Protein AF-A0A8I2BBI3-F1 (afdb_monomer)

Mean predicted aligned error: 12.15 Å

Foldseek 3Di:
DQLCLVVVLCVVVVHQLQVVCVLQVHGSVVSVCCSVVVDPDDPVCLVSVCLVSVHDSCSSRVPQPPDHDDLLRVLVVLCVVLVFDWDDDPFWIWGQDPPRKIKIATSVCSSVQSVVLLVVLVVDRDVVSSVSSVVVVNCQLCVVVVVVVPDDDDDDDDNHIDIDDPPD

Solvent-accessible surface area (backbone atoms only — not comparable to full-atom values): 9958 Å² total; per-residue (Å²): 137,43,16,60,50,52,49,49,54,35,53,76,70,73,51,53,53,48,60,55,6,55,76,70,76,40,50,39,65,58,38,48,33,26,40,67,62,75,36,82,78,59,75,88,50,44,61,56,52,17,64,73,73,74,46,52,62,47,69,56,56,71,58,76,60,97,71,70,72,50,61,54,55,49,34,51,48,51,35,55,76,50,70,54,67,68,49,74,64,98,58,36,35,36,33,71,44,88,90,74,38,35,37,38,36,53,43,88,51,43,32,60,53,47,50,57,50,48,62,75,34,68,90,48,60,74,84,56,26,40,57,50,43,52,50,51,52,51,45,64,69,45,66,57,64,73,55,68,82,74,63,96,75,82,94,71,89,83,91,63,74,45,84,47,80,77,83,130

Structure (mmCIF, N/CA/C/O backbone):
data_AF-A0A8I2BBI3-F1
#
_entry.id   AF-A0A8I2BBI3-F1
#
loop_
_atom_site.group_PDB
_atom_site.id
_atom_site.type_symbol
_atom_site.label_atom_id
_atom_site.label_alt_id
_atom_site.label_comp_id
_atom_site.label_asym_id
_atom_site.label_entity_id
_atom_site.label_seq_id
_atom_site.pdbx_PDB_ins_code
_atom_site.Cartn_x
_atom_site.Cartn_y
_atom_site.Cartn_z
_atom_site.occupancy
_atom_site.B_iso_or_equiv
_atom_site.auth_seq_id
_atom_site.auth_comp_id
_atom_site.auth_asym_id
_atom_site.auth_atom_id
_atom_site.pdbx_PDB_model_num
ATOM 1 N N . MET A 1 1 ? 9.762 13.945 -11.988 1.00 67.75 1 MET A N 1
ATOM 2 C CA . MET A 1 1 ? 10.209 12.843 -12.871 1.00 67.75 1 MET A CA 1
ATOM 3 C C . MET A 1 1 ? 10.276 11.582 -12.030 1.00 67.75 1 MET A C 1
ATOM 5 O O . MET A 1 1 ? 10.772 11.671 -10.916 1.00 67.75 1 MET A O 1
ATOM 9 N N . TYR A 1 2 ? 9.707 10.472 -12.503 1.00 83.38 2 TYR A N 1
ATOM 10 C CA . TYR A 1 2 ? 9.405 9.270 -11.700 1.00 83.38 2 TYR A CA 1
ATOM 11 C C . TYR A 1 2 ? 10.257 8.050 -12.095 1.00 83.38 2 TYR A C 1
ATOM 13 O O . TYR A 1 2 ? 10.214 7.021 -11.417 1.00 83.38 2 TYR A O 1
ATOM 21 N N . GLY A 1 3 ? 11.077 8.141 -13.151 1.00 91.75 3 GLY A N 1
ATOM 22 C CA . GLY A 1 3 ? 11.936 7.041 -13.603 1.00 91.75 3 GLY A CA 1
ATOM 23 C C . GLY A 1 3 ? 12.918 6.552 -12.530 1.00 91.75 3 GLY A C 1
ATOM 24 O O . GLY A 1 3 ? 13.110 5.343 -12.354 1.00 91.75 3 GLY A O 1
ATOM 25 N N . LYS A 1 4 ? 13.469 7.478 -11.732 1.00 91.62 4 LYS A N 1
ATOM 26 C CA . LYS A 1 4 ? 14.330 7.157 -10.579 1.00 91.62 4 LYS A CA 1
ATOM 27 C C . LYS A 1 4 ? 13.612 6.273 -9.551 1.00 91.62 4 LYS A C 1
ATOM 29 O O . LYS A 1 4 ? 14.173 5.259 -9.135 1.00 91.62 4 LYS A O 1
ATOM 34 N N . ARG A 1 5 ? 12.369 6.607 -9.199 1.00 91.69 5 ARG A N 1
ATOM 35 C CA . ARG A 1 5 ? 11.548 5.845 -8.250 1.00 91.69 5 ARG A CA 1
ATOM 36 C C . ARG A 1 5 ? 11.273 4.426 -8.746 1.00 91.69 5 ARG A C 1
ATOM 38 O O . ARG A 1 5 ? 11.460 3.462 -8.003 1.00 91.69 5 ARG A O 1
ATOM 45 N N . LEU A 1 6 ? 10.924 4.274 -10.025 1.00 93.94 6 LEU A N 1
ATOM 46 C CA . LEU A 1 6 ? 10.725 2.957 -10.646 1.00 93.94 6 LEU A CA 1
ATOM 47 C C . LEU A 1 6 ? 11.987 2.085 -10.565 1.00 93.94 6 LEU A C 1
ATOM 49 O O . LEU A 1 6 ? 11.911 0.894 -10.255 1.00 93.94 6 LEU A O 1
ATOM 53 N N . ARG A 1 7 ? 13.164 2.688 -10.768 1.00 94.75 7 ARG A N 1
ATOM 54 C CA . ARG A 1 7 ? 14.456 2.007 -10.621 1.00 94.75 7 ARG A CA 1
AT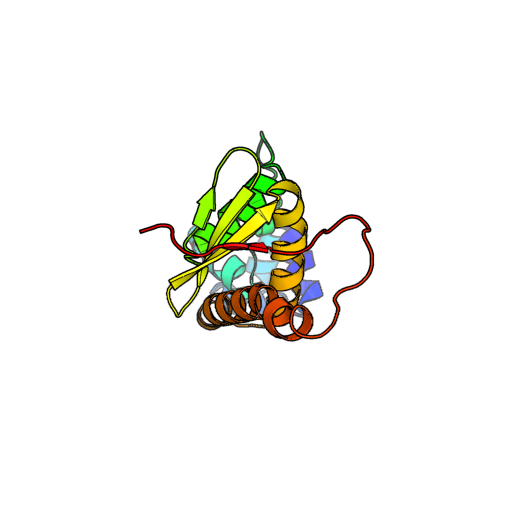OM 55 C C . ARG A 1 7 ? 14.722 1.557 -9.188 1.00 94.75 7 ARG A C 1
ATOM 57 O O . ARG A 1 7 ? 15.248 0.460 -8.989 1.00 94.75 7 ARG A O 1
ATOM 64 N N . GLU A 1 8 ? 14.405 2.388 -8.203 1.00 93.12 8 GLU A N 1
ATOM 65 C CA . GLU A 1 8 ? 14.570 2.056 -6.785 1.00 93.12 8 GLU A CA 1
ATOM 66 C C . GLU A 1 8 ? 13.665 0.893 -6.372 1.00 93.12 8 GLU A C 1
ATOM 68 O O . GLU A 1 8 ? 14.165 -0.094 -5.826 1.00 93.12 8 GLU A O 1
ATOM 73 N N . LEU A 1 9 ? 12.374 0.953 -6.715 1.00 91.62 9 LEU A N 1
ATOM 74 C CA . LEU A 1 9 ? 11.413 -0.127 -6.467 1.00 91.62 9 LEU A CA 1
ATOM 75 C C . LEU A 1 9 ? 11.869 -1.430 -7.122 1.00 91.62 9 LEU A C 1
ATOM 77 O O . LEU A 1 9 ? 11.965 -2.468 -6.465 1.00 91.62 9 LEU A O 1
ATOM 81 N N . ARG A 1 10 ? 12.276 -1.375 -8.392 1.00 95.69 10 ARG A N 1
ATOM 82 C CA . ARG A 1 10 ? 12.798 -2.550 -9.091 1.00 95.69 10 ARG A CA 1
ATOM 83 C C . ARG A 1 10 ? 14.001 -3.165 -8.367 1.00 95.69 10 ARG A C 1
ATOM 85 O O . ARG A 1 10 ? 14.058 -4.385 -8.195 1.00 95.69 10 ARG A O 1
ATOM 92 N N . LYS A 1 11 ? 14.974 -2.345 -7.954 1.00 94.00 11 LYS A N 1
ATOM 93 C CA . LYS A 1 11 ? 16.177 -2.815 -7.246 1.00 94.00 11 LYS A CA 1
ATOM 94 C C . LYS A 1 11 ? 15.841 -3.394 -5.872 1.00 94.00 11 LYS A C 1
ATOM 96 O O . LYS A 1 11 ? 16.378 -4.447 -5.533 1.00 94.00 11 LYS A O 1
ATOM 101 N N . LYS A 1 12 ? 14.928 -2.767 -5.124 1.00 91.56 12 LYS A N 1
ATOM 102 C CA . LYS A 1 12 ? 14.430 -3.270 -3.832 1.00 91.56 12 LYS A CA 1
ATOM 103 C C . LYS A 1 12 ? 13.818 -4.667 -3.975 1.00 91.56 12 LYS A C 1
ATOM 105 O O . LYS A 1 12 ? 14.093 -5.540 -3.160 1.00 91.56 12 LYS A O 1
ATOM 110 N N . HIS A 1 13 ? 13.082 -4.905 -5.060 1.00 89.50 13 HIS A N 1
ATOM 111 C CA . HIS A 1 13 ? 12.475 -6.203 -5.373 1.00 89.50 13 HIS A CA 1
ATOM 112 C C . HIS A 1 13 ? 13.417 -7.163 -6.126 1.00 89.50 13 HIS A C 1
ATOM 114 O O . HIS A 1 13 ? 12.984 -8.226 -6.566 1.00 89.50 13 HIS A O 1
ATOM 120 N N . LYS A 1 14 ? 14.706 -6.816 -6.269 1.00 94.12 14 LYS A N 1
ATOM 121 C CA . LYS A 1 14 ? 15.742 -7.624 -6.941 1.00 94.12 14 LYS A CA 1
ATOM 122 C C . LYS A 1 14 ? 15.370 -8.034 -8.372 1.00 94.12 14 LYS A C 1
ATOM 124 O O . LYS A 1 14 ? 15.676 -9.141 -8.806 1.00 94.12 14 LYS A O 1
ATOM 129 N N . LYS A 1 15 ? 14.716 -7.136 -9.110 1.00 96.44 15 LYS A N 1
ATOM 130 C CA . LYS A 1 15 ? 14.263 -7.380 -10.484 1.00 96.44 15 LYS A CA 1
ATOM 131 C C . LYS A 1 15 ? 15.189 -6.761 -11.526 1.00 96.44 15 LYS A C 1
ATOM 133 O O . LYS A 1 15 ? 15.792 -5.697 -11.339 1.00 96.44 15 LYS A O 1
ATOM 138 N N . THR A 1 16 ? 15.284 -7.416 -12.670 1.00 97.69 16 THR A N 1
ATOM 139 C CA . THR A 1 16 ? 15.955 -6.905 -13.866 1.00 97.69 16 THR A CA 1
ATOM 140 C C . THR A 1 16 ? 15.014 -6.008 -14.667 1.00 97.69 16 THR A C 1
ATOM 142 O O . THR A 1 16 ? 13.791 -6.084 -14.555 1.00 97.69 16 THR A O 1
ATOM 145 N N . GLN A 1 17 ? 15.580 -5.130 -15.496 1.00 97.88 17 GLN A N 1
ATOM 146 C CA . GLN A 1 17 ? 14.781 -4.293 -16.397 1.00 97.88 17 GLN A CA 1
ATOM 147 C C . GLN A 1 17 ? 14.002 -5.132 -17.423 1.00 97.88 17 GLN A C 1
ATOM 149 O O . GLN A 1 17 ? 12.909 -4.743 -17.811 1.00 97.88 17 GLN A O 1
ATOM 154 N N . ALA A 1 18 ? 14.529 -6.295 -17.824 1.00 97.62 18 ALA A N 1
ATOM 155 C CA . ALA A 1 18 ? 13.845 -7.222 -18.723 1.00 97.62 18 ALA A CA 1
ATOM 156 C C . ALA A 1 18 ? 12.603 -7.857 -18.077 1.00 97.62 18 ALA A C 1
ATOM 158 O O . ALA A 1 18 ? 11.571 -7.982 -18.730 1.00 97.62 18 ALA A O 1
ATOM 159 N N . GLU A 1 19 ? 12.676 -8.221 -16.792 1.00 97.44 19 GLU A N 1
ATOM 160 C CA . GLU A 1 19 ? 11.524 -8.764 -16.062 1.00 97.44 19 GLU A CA 1
ATOM 161 C C . GLU A 1 19 ? 10.389 -7.744 -15.943 1.00 97.44 19 GLU A C 1
ATOM 163 O O . GLU A 1 19 ? 9.236 -8.088 -16.199 1.00 97.44 19 GLU A O 1
ATOM 168 N N . ILE A 1 20 ? 10.704 -6.488 -15.603 1.00 97.44 20 ILE A N 1
ATOM 169 C CA . ILE A 1 20 ? 9.679 -5.437 -15.527 1.00 97.44 20 ILE A CA 1
ATOM 170 C C . ILE A 1 20 ? 9.196 -5.033 -16.922 1.00 97.44 20 ILE A C 1
ATOM 172 O O . ILE A 1 20 ? 8.005 -4.817 -17.112 1.00 97.44 20 ILE A O 1
ATOM 176 N N . GLY A 1 21 ? 10.078 -5.010 -17.925 1.00 96.69 21 GLY A N 1
ATOM 177 C CA . GLY A 1 21 ? 9.670 -4.822 -19.315 1.00 96.69 21 GLY A CA 1
ATOM 178 C C . GLY A 1 21 ? 8.616 -5.849 -19.725 1.00 96.69 21 GLY A C 1
ATOM 179 O O . GLY A 1 21 ? 7.530 -5.475 -20.162 1.00 96.69 21 GLY A O 1
ATOM 180 N N . LYS A 1 22 ? 8.872 -7.137 -19.460 1.00 96.69 22 LYS A N 1
ATOM 181 C CA . LYS A 1 22 ? 7.922 -8.222 -19.735 1.00 96.69 22 LYS A CA 1
ATOM 182 C C . LYS A 1 22 ? 6.589 -8.037 -19.005 1.00 96.69 22 LYS A C 1
ATOM 184 O O . LYS A 1 22 ? 5.549 -8.255 -19.618 1.00 96.69 22 LYS A O 1
ATOM 189 N N . LEU A 1 23 ? 6.612 -7.618 -17.735 1.00 94.94 23 LEU A N 1
ATOM 190 C CA . LEU A 1 23 ? 5.401 -7.287 -16.966 1.00 94.94 23 LEU A CA 1
ATOM 191 C C . LEU A 1 23 ? 4.569 -6.194 -17.655 1.00 94.94 23 LEU A C 1
ATOM 193 O O . LEU A 1 23 ? 3.345 -6.259 -17.661 1.00 94.94 23 LEU A O 1
ATOM 197 N N . LEU A 1 24 ? 5.238 -5.203 -18.241 1.00 95.00 24 LEU A N 1
ATOM 198 C CA . LEU A 1 24 ? 4.621 -4.049 -18.889 1.00 95.00 24 LEU A CA 1
ATOM 199 C C . LEU A 1 24 ? 4.325 -4.249 -20.383 1.00 95.00 24 LEU A C 1
ATOM 201 O O . LEU A 1 24 ? 3.850 -3.322 -21.035 1.00 95.00 24 LEU A O 1
ATOM 205 N N . GLY A 1 25 ? 4.627 -5.424 -20.943 1.00 94.81 25 GLY A N 1
ATOM 206 C CA . GLY A 1 25 ? 4.490 -5.675 -22.380 1.00 94.81 25 GLY A CA 1
ATOM 207 C C . GLY A 1 25 ? 5.483 -4.885 -23.243 1.00 94.81 25 GLY A C 1
ATOM 208 O O . GLY A 1 25 ? 5.191 -4.590 -24.399 1.00 94.81 25 GLY A O 1
ATOM 209 N N . THR A 1 26 ? 6.648 -4.529 -22.698 1.00 94.88 26 THR A N 1
ATOM 210 C CA . THR A 1 26 ? 7.739 -3.847 -23.410 1.00 94.88 26 THR A CA 1
ATOM 211 C C . THR A 1 26 ? 9.046 -4.640 -23.311 1.00 94.88 26 THR A C 1
ATOM 213 O O . THR A 1 26 ? 9.165 -5.602 -22.551 1.00 94.88 26 THR A O 1
ATOM 216 N N . ASP A 1 27 ? 10.048 -4.274 -24.100 1.00 96.81 27 ASP A N 1
ATOM 217 C CA . ASP A 1 27 ? 11.371 -4.881 -24.014 1.00 96.81 27 ASP A CA 1
ATOM 218 C C . ASP A 1 27 ? 12.226 -4.209 -22.921 1.00 96.81 27 ASP A C 1
A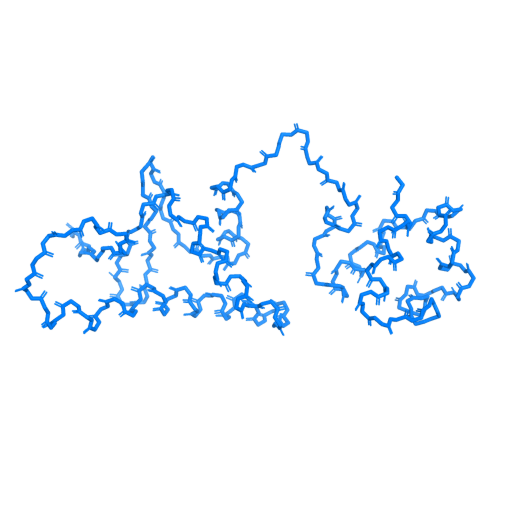TOM 220 O O . ASP A 1 27 ? 11.860 -3.200 -22.310 1.00 96.81 27 ASP A O 1
ATOM 224 N N . GLN A 1 28 ? 13.399 -4.783 -22.643 1.00 97.62 28 GLN A N 1
ATOM 225 C CA . GLN A 1 28 ? 14.317 -4.228 -21.644 1.00 97.62 28 GLN A CA 1
ATOM 226 C C . GLN A 1 28 ? 14.734 -2.787 -21.983 1.00 97.62 28 GLN A C 1
ATOM 228 O O . GLN A 1 28 ? 14.873 -1.964 -21.075 1.00 97.62 28 GLN A O 1
ATOM 233 N N . SER A 1 29 ? 14.917 -2.481 -23.272 1.00 97.62 29 SER A N 1
ATOM 234 C CA . SER A 1 29 ? 15.320 -1.153 -23.742 1.00 97.62 29 SER A CA 1
ATOM 235 C C . SER A 1 29 ? 14.212 -0.125 -23.525 1.00 97.62 29 SER A C 1
ATOM 237 O O . SER A 1 29 ? 14.465 0.946 -22.969 1.00 97.62 29 SER A O 1
ATOM 239 N N . GLY A 1 30 ? 12.973 -0.466 -23.882 1.00 96.38 30 GLY A N 1
ATOM 240 C CA . GLY A 1 30 ? 11.785 0.347 -23.655 1.00 96.38 30 GLY A CA 1
ATOM 241 C C . GLY A 1 30 ? 11.609 0.684 -22.181 1.00 96.38 30 GLY A C 1
ATOM 242 O O . GLY A 1 30 ? 11.502 1.859 -21.830 1.00 96.38 30 GLY A O 1
ATOM 243 N N . TYR A 1 31 ? 11.708 -0.312 -21.299 1.00 97.12 31 TYR A N 1
ATOM 244 C CA . TYR A 1 31 ? 11.639 -0.059 -19.860 1.00 97.12 31 TYR A CA 1
ATOM 245 C C . TYR A 1 31 ? 12.833 0.758 -19.332 1.00 97.12 31 TYR A C 1
ATOM 247 O O . TYR A 1 31 ? 12.658 1.644 -18.496 1.00 97.12 31 TYR A O 1
ATOM 255 N N . SER A 1 32 ? 14.045 0.542 -19.852 1.00 97.25 32 SER A N 1
ATOM 256 C CA . SER A 1 32 ? 15.209 1.367 -19.498 1.00 97.25 32 SER A CA 1
ATOM 257 C C . SER A 1 32 ? 14.995 2.843 -19.853 1.00 97.25 32 SER A C 1
ATOM 259 O O . SER A 1 32 ? 15.344 3.722 -19.065 1.00 97.25 32 SER A O 1
ATOM 261 N N . LYS A 1 33 ? 14.374 3.144 -21.000 1.00 97.12 33 LYS A N 1
ATOM 262 C CA . LYS A 1 33 ? 14.024 4.522 -21.381 1.00 97.12 33 LYS A CA 1
ATOM 263 C C . LYS A 1 33 ? 13.012 5.147 -20.422 1.00 97.12 33 LYS A C 1
ATOM 265 O O . LYS A 1 33 ? 13.138 6.333 -20.132 1.00 97.12 33 LYS A O 1
ATOM 270 N N . ILE A 1 34 ? 12.073 4.364 -19.889 1.00 95.31 34 ILE A N 1
ATOM 271 C CA . ILE A 1 34 ? 11.148 4.825 -18.843 1.00 95.31 34 ILE A CA 1
ATOM 272 C C . ILE A 1 34 ? 11.909 5.164 -17.553 1.00 95.31 34 ILE A C 1
ATOM 274 O O . ILE A 1 34 ? 11.744 6.250 -17.008 1.00 95.31 34 ILE A O 1
ATOM 278 N N . GLU A 1 35 ? 12.808 4.291 -17.085 1.00 95.31 35 GLU A N 1
ATOM 279 C CA . GLU A 1 35 ? 13.602 4.553 -15.868 1.00 95.31 35 GLU A CA 1
ATOM 280 C C . GLU A 1 35 ? 14.555 5.752 -15.979 1.00 95.31 35 GLU A C 1
ATOM 282 O O . GLU A 1 35 ? 15.038 6.244 -14.961 1.00 95.31 35 GLU A O 1
ATOM 287 N N . ASN A 1 36 ? 14.888 6.173 -17.198 1.00 95.50 36 ASN A N 1
ATOM 288 C CA . ASN A 1 36 ? 15.728 7.340 -17.467 1.00 95.50 36 ASN A CA 1
ATOM 289 C C . ASN A 1 36 ? 14.907 8.581 -17.855 1.00 95.50 36 ASN A C 1
ATOM 291 O O . ASN A 1 36 ? 15.486 9.550 -18.337 1.00 95.50 36 ASN A O 1
ATOM 295 N N . ASP A 1 37 ? 13.579 8.526 -17.701 1.00 92.88 37 ASP A N 1
ATOM 296 C CA . ASP A 1 37 ? 12.638 9.593 -18.055 1.00 92.88 37 ASP A CA 1
ATOM 297 C C . ASP A 1 37 ? 12.727 10.050 -19.535 1.00 92.88 37 ASP A C 1
ATOM 299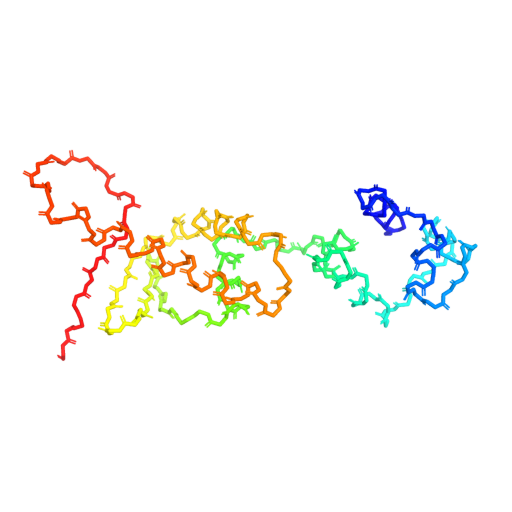 O O . ASP A 1 37 ? 12.291 11.142 -19.897 1.00 92.88 37 ASP A O 1
ATOM 303 N N . ILE A 1 38 ? 13.255 9.191 -20.419 1.00 95.69 38 ILE A N 1
ATOM 304 C CA . ILE A 1 38 ? 13.283 9.389 -21.881 1.00 95.69 38 ILE A CA 1
ATOM 305 C C . ILE A 1 38 ? 11.898 9.105 -22.474 1.00 95.69 38 ILE A C 1
ATOM 307 O O . ILE A 1 38 ? 11.469 9.741 -23.438 1.00 95.69 38 ILE A O 1
ATOM 311 N N . HIS A 1 39 ? 11.195 8.124 -21.907 1.00 93.62 39 HIS A N 1
ATOM 312 C CA . HIS A 1 39 ? 9.812 7.813 -22.243 1.00 93.62 39 HIS A CA 1
ATOM 313 C C . HIS A 1 39 ? 8.939 7.921 -21.007 1.00 93.62 39 HIS A C 1
ATOM 315 O O . HIS A 1 39 ? 9.313 7.482 -19.923 1.00 93.62 39 HIS A O 1
ATOM 321 N N . SER A 1 40 ? 7.750 8.483 -21.186 1.00 90.94 40 SER A N 1
ATOM 322 C CA . SER A 1 40 ? 6.751 8.489 -20.131 1.00 90.94 40 SER A CA 1
ATOM 323 C C . SER A 1 40 ? 6.157 7.096 -19.953 1.00 90.94 40 SER A C 1
ATOM 325 O O . SER A 1 40 ? 5.920 6.381 -20.928 1.00 90.94 40 SER A O 1
ATOM 327 N N . LEU A 1 41 ? 5.885 6.727 -18.706 1.00 90.81 41 LEU A N 1
ATOM 328 C CA . LEU A 1 41 ? 5.094 5.551 -18.382 1.00 90.81 41 LEU A CA 1
ATOM 329 C C . LEU A 1 41 ? 3.628 5.822 -18.775 1.00 90.81 41 LEU A C 1
ATOM 331 O O . LEU A 1 41 ? 3.047 6.795 -18.286 1.00 90.81 41 LEU A O 1
ATOM 335 N N . PRO A 1 42 ? 3.010 4.995 -19.637 1.00 91.50 42 PRO A N 1
ATOM 336 C CA . PRO A 1 42 ? 1.589 5.114 -19.944 1.00 91.50 42 PRO A CA 1
ATOM 337 C C . PRO A 1 42 ? 0.726 5.011 -18.682 1.00 91.50 42 PRO A C 1
ATOM 339 O O . PRO A 1 42 ? 0.928 4.115 -17.863 1.00 91.50 42 PRO A O 1
ATOM 342 N N . ILE A 1 43 ? -0.285 5.878 -18.559 1.00 91.31 43 ILE A N 1
ATOM 343 C CA . ILE A 1 43 ? -1.203 5.906 -17.402 1.00 91.31 43 ILE A CA 1
ATOM 344 C C . ILE A 1 43 ? -1.870 4.541 -17.183 1.00 91.31 43 ILE A C 1
ATOM 346 O O . ILE A 1 43 ? -2.011 4.094 -16.048 1.00 91.31 43 ILE A O 1
ATOM 350 N N . SER A 1 44 ? -2.207 3.835 -18.266 1.00 91.44 44 SER A N 1
ATOM 351 C CA . SER A 1 44 ? -2.802 2.494 -18.221 1.00 91.44 44 SER A CA 1
ATOM 352 C C . SER A 1 44 ? -1.925 1.442 -17.531 1.00 91.44 44 SER A C 1
ATOM 354 O O . SER A 1 44 ? -2.445 0.423 -17.090 1.00 91.44 44 SER A O 1
ATOM 356 N N . LEU A 1 45 ? -0.613 1.674 -17.426 1.00 93.31 45 LEU A N 1
ATOM 357 C CA . LEU A 1 45 ? 0.350 0.759 -16.805 1.00 93.31 45 LEU A CA 1
ATOM 358 C C . LEU A 1 45 ? 0.687 1.127 -15.352 1.00 93.31 45 LEU A C 1
ATOM 360 O O . LEU A 1 45 ? 1.354 0.348 -14.668 1.00 93.31 45 LEU A O 1
ATOM 364 N N . LEU A 1 46 ? 0.210 2.276 -14.853 1.00 91.56 46 LEU A N 1
ATOM 365 C CA . LEU A 1 46 ? 0.421 2.690 -13.460 1.00 91.56 46 LEU A CA 1
ATOM 366 C C . LEU A 1 46 ? -0.196 1.687 -12.485 1.00 91.56 46 LEU A C 1
ATOM 368 O O . LEU A 1 46 ? 0.481 1.241 -11.563 1.00 91.56 46 LEU A O 1
ATOM 372 N N . GLY A 1 47 ? -1.445 1.277 -12.730 1.00 90.88 47 GLY A N 1
ATOM 373 C CA . GLY A 1 47 ? -2.132 0.285 -11.899 1.00 90.88 47 GLY A CA 1
ATOM 374 C C . GLY A 1 47 ? -1.412 -1.065 -11.872 1.00 90.88 47 GLY A C 1
ATOM 375 O O . GLY A 1 47 ? -1.314 -1.693 -10.822 1.00 90.88 47 GLY A O 1
ATOM 376 N N . THR A 1 48 ? -0.831 -1.491 -12.999 1.00 93.00 48 THR A N 1
ATOM 377 C CA . THR A 1 48 ? -0.043 -2.731 -13.078 1.00 93.00 48 THR A CA 1
ATOM 378 C C . THR A 1 48 ? 1.185 -2.679 -12.170 1.00 93.00 48 THR A C 1
ATOM 380 O O . THR A 1 48 ? 1.441 -3.639 -11.446 1.00 93.00 48 THR A O 1
ATOM 383 N N . LEU A 1 49 ? 1.932 -1.571 -12.171 1.00 93.06 49 LEU A N 1
ATOM 384 C CA . LEU A 1 49 ? 3.117 -1.419 -11.317 1.00 93.06 49 LEU A CA 1
ATOM 385 C C . LEU A 1 49 ? 2.749 -1.245 -9.846 1.00 93.06 49 LEU A C 1
ATOM 387 O O . LEU A 1 49 ? 3.384 -1.868 -9.000 1.00 93.06 49 LEU A O 1
ATOM 391 N N . ALA A 1 50 ? 1.725 -0.444 -9.554 1.00 90.31 50 ALA A N 1
ATOM 392 C CA . ALA A 1 50 ? 1.201 -0.249 -8.206 1.00 90.31 50 ALA A CA 1
ATOM 393 C C . ALA A 1 50 ? 0.811 -1.596 -7.571 1.00 90.31 50 ALA A C 1
ATOM 395 O O . ALA A 1 50 ? 1.335 -1.967 -6.522 1.00 90.31 50 ALA A O 1
ATOM 396 N N . ASN A 1 51 ? 0.013 -2.399 -8.282 1.00 85.62 51 ASN A N 1
ATOM 397 C CA . ASN A 1 51 ? -0.385 -3.733 -7.833 1.00 85.62 51 ASN A CA 1
ATOM 398 C C . ASN A 1 51 ? 0.804 -4.693 -7.705 1.00 85.62 51 ASN A C 1
ATOM 400 O O . ASN A 1 51 ? 0.872 -5.456 -6.747 1.00 85.62 51 ASN A O 1
ATOM 404 N N . TYR A 1 52 ? 1.748 -4.661 -8.650 1.00 89.12 52 TYR A N 1
ATOM 405 C CA . TYR A 1 52 ? 2.929 -5.526 -8.612 1.00 89.12 52 TYR A CA 1
ATOM 406 C C . TYR A 1 52 ? 3.840 -5.234 -7.410 1.00 89.12 52 TYR A C 1
ATOM 408 O O . TYR A 1 52 ? 4.390 -6.160 -6.814 1.00 89.12 52 TYR A O 1
ATOM 416 N N . TYR A 1 53 ? 4.009 -3.959 -7.055 1.00 86.38 53 TYR A N 1
ATOM 417 C CA . TYR A 1 53 ? 4.832 -3.542 -5.918 1.00 86.38 53 TYR A CA 1
ATOM 418 C C . TYR A 1 53 ? 4.063 -3.476 -4.591 1.00 86.38 53 TYR A C 1
ATOM 420 O O . TYR A 1 53 ? 4.700 -3.320 -3.552 1.00 86.38 53 TYR A O 1
ATOM 428 N N . GLY A 1 54 ? 2.734 -3.613 -4.611 1.00 78.94 54 GLY A N 1
ATOM 429 C CA . GLY A 1 54 ? 1.888 -3.528 -3.418 1.00 78.94 54 GLY A CA 1
ATOM 430 C C . GLY A 1 54 ? 1.825 -2.123 -2.811 1.00 78.94 54 GLY A C 1
ATOM 431 O O . GLY A 1 54 ? 1.738 -2.002 -1.593 1.00 78.94 54 GLY A O 1
ATOM 432 N N . ILE A 1 55 ? 1.913 -1.081 -3.644 1.00 82.69 55 ILE A N 1
ATOM 433 C CA . ILE A 1 55 ? 1.892 0.334 -3.232 1.00 82.69 55 ILE A CA 1
ATOM 434 C C . ILE A 1 55 ? 0.809 1.107 -3.986 1.00 82.69 55 ILE A C 1
ATOM 436 O O . ILE A 1 55 ? 0.365 0.675 -5.051 1.00 82.69 55 ILE A O 1
ATOM 440 N N . SER A 1 56 ? 0.410 2.271 -3.474 1.00 85.25 56 SER A N 1
ATOM 441 C CA . SER A 1 56 ? -0.524 3.162 -4.175 1.00 85.25 56 SER A CA 1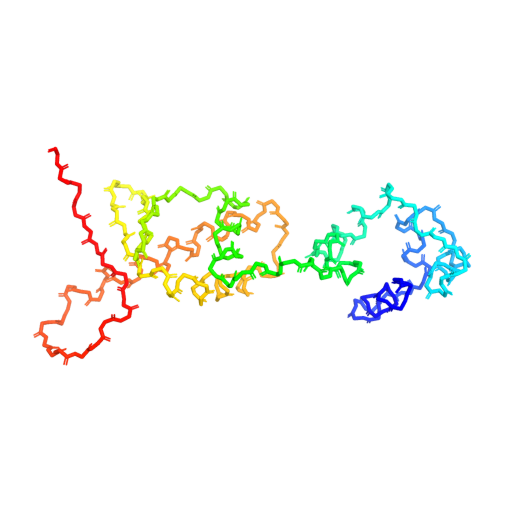
ATOM 442 C C . SER A 1 56 ? 0.124 3.847 -5.390 1.00 85.25 56 SER A C 1
ATOM 444 O O . SER A 1 56 ? 1.349 3.920 -5.520 1.00 85.25 56 SER A O 1
ATOM 446 N N . ILE A 1 57 ? -0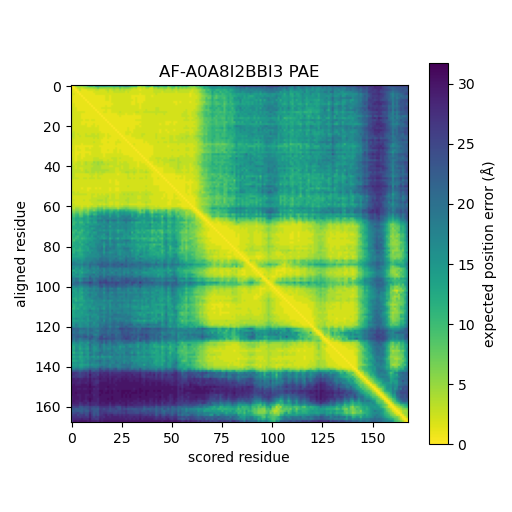.695 4.377 -6.307 1.00 89.19 57 ILE A N 1
ATOM 447 C CA . ILE A 1 57 ? -0.187 5.153 -7.453 1.00 89.19 57 ILE A CA 1
ATOM 448 C C . ILE A 1 57 ? 0.491 6.448 -6.979 1.00 89.19 57 ILE A C 1
ATOM 450 O O . ILE A 1 57 ? 1.523 6.822 -7.534 1.00 89.19 57 ILE A O 1
ATOM 454 N N . ASP A 1 58 ? -0.030 7.101 -5.939 1.00 86.75 58 ASP A N 1
ATOM 455 C CA . ASP A 1 58 ? 0.606 8.285 -5.351 1.00 86.75 58 ASP A CA 1
ATOM 456 C C . ASP A 1 58 ? 2.010 7.955 -4.808 1.00 86.75 58 ASP A C 1
ATOM 458 O O . ASP A 1 58 ? 2.975 8.661 -5.109 1.00 86.75 58 ASP A O 1
ATOM 462 N N . GLU A 1 59 ? 2.170 6.822 -4.114 1.00 84.25 59 GLU A N 1
ATOM 463 C CA . GLU A 1 59 ? 3.474 6.335 -3.630 1.00 84.25 59 GLU A CA 1
ATOM 464 C C . GLU A 1 59 ? 4.430 5.905 -4.751 1.00 84.25 59 GLU A C 1
ATOM 466 O O . GLU A 1 59 ? 5.659 6.004 -4.616 1.00 84.25 59 GLU A O 1
ATOM 471 N N . LEU A 1 60 ? 3.885 5.390 -5.854 1.00 88.69 60 LEU A N 1
ATOM 472 C CA . LEU A 1 60 ? 4.649 5.040 -7.050 1.00 88.69 60 LEU A CA 1
ATOM 473 C C . LEU A 1 60 ? 5.222 6.291 -7.725 1.00 88.69 60 LEU A C 1
ATOM 475 O O . LEU A 1 60 ? 6.325 6.239 -8.269 1.00 88.69 60 LEU A O 1
ATOM 479 N N . LEU A 1 61 ? 4.476 7.395 -7.698 1.00 88.81 61 LEU A N 1
ATOM 480 C CA . LEU A 1 61 ? 4.826 8.649 -8.361 1.00 88.81 61 LEU A CA 1
ATOM 481 C C . LEU A 1 61 ? 5.559 9.650 -7.456 1.00 88.81 61 LEU A C 1
ATOM 483 O O . LEU A 1 61 ? 5.928 10.716 -7.945 1.00 88.81 61 LEU A O 1
ATOM 487 N N . GLU A 1 62 ? 5.782 9.312 -6.179 1.00 83.44 62 GLU A N 1
ATOM 488 C CA . GLU A 1 62 ? 6.277 10.244 -5.147 1.00 83.44 62 GLU A CA 1
ATOM 489 C C . GLU A 1 62 ? 5.441 11.532 -5.100 1.00 83.44 62 GLU A C 1
ATOM 491 O O . GLU A 1 62 ? 5.953 12.641 -4.936 1.00 83.44 62 GLU A O 1
ATOM 496 N N . HIS A 1 63 ? 4.133 11.383 -5.302 1.00 81.00 63 HIS A N 1
ATOM 497 C CA . HIS A 1 63 ? 3.211 12.499 -5.291 1.00 81.00 63 HIS A CA 1
ATOM 498 C C . HIS A 1 63 ? 2.812 12.811 -3.846 1.00 81.00 63 HIS A C 1
ATOM 500 O O . HIS A 1 63 ? 2.035 12.093 -3.221 1.00 81.00 63 HIS A O 1
ATOM 506 N N . GLU A 1 64 ? 3.362 13.902 -3.318 1.00 72.44 64 GLU A N 1
ATOM 507 C CA . GLU A 1 64 ? 2.923 14.494 -2.057 1.00 72.44 64 GLU A CA 1
ATOM 508 C C . GLU A 1 64 ? 1.741 15.437 -2.348 1.00 72.44 64 GLU A C 1
ATOM 510 O O . GLU A 1 64 ? 1.898 16.402 -3.106 1.00 72.44 64 GLU A O 1
ATOM 515 N N . PRO A 1 65 ? 0.544 15.193 -1.787 1.00 71.81 65 PRO A N 1
ATOM 516 C CA . PRO A 1 65 ? -0.593 16.079 -1.996 1.00 71.81 65 PRO A CA 1
ATOM 517 C C . PRO A 1 65 ? -0.317 17.464 -1.394 1.00 71.81 65 PRO A C 1
ATOM 519 O O . PRO A 1 65 ? 0.239 17.583 -0.306 1.00 71.81 65 PRO A O 1
ATOM 522 N N . ALA A 1 66 ? -0.777 18.523 -2.070 1.00 75.31 66 ALA A N 1
ATOM 523 C CA . ALA A 1 66 ? -0.565 19.915 -1.648 1.00 75.31 66 ALA A CA 1
ATOM 524 C C . ALA A 1 66 ? -1.077 20.232 -0.228 1.00 75.31 66 ALA A C 1
ATOM 526 O O . ALA A 1 66 ? -0.614 21.179 0.402 1.00 75.31 66 ALA A O 1
ATOM 527 N N . ASN A 1 67 ? -2.030 19.440 0.267 1.00 80.94 67 ASN A N 1
ATOM 528 C CA . ASN A 1 67 ? -2.449 19.442 1.658 1.00 80.94 67 ASN A CA 1
ATOM 529 C C . ASN A 1 67 ? -2.321 18.009 2.205 1.00 80.94 67 ASN A C 1
ATOM 531 O O . ASN A 1 67 ? -3.214 17.189 1.954 1.00 80.94 67 ASN A O 1
ATOM 535 N N . PRO A 1 68 ? -1.202 17.660 2.866 1.00 78.88 68 PRO A N 1
ATOM 536 C CA . PRO A 1 68 ? -0.996 16.317 3.377 1.00 78.88 68 PRO A CA 1
ATOM 537 C C . PRO A 1 68 ? -2.014 16.013 4.469 1.00 78.88 68 PRO A C 1
ATOM 539 O O . PRO A 1 68 ? -2.168 16.764 5.430 1.00 78.88 68 PRO A O 1
ATOM 542 N N . LYS A 1 69 ? -2.693 14.874 4.321 1.00 84.62 69 LYS A N 1
ATOM 543 C CA . LYS A 1 69 ? -3.591 14.349 5.349 1.00 84.62 69 LYS A CA 1
ATOM 544 C C . LYS A 1 69 ? -2.821 14.165 6.654 1.00 84.62 69 LYS A C 1
ATOM 546 O O . LYS A 1 69 ? -1.706 13.632 6.663 1.00 84.62 69 LYS A O 1
ATOM 551 N N . THR A 1 70 ? -3.436 14.574 7.751 1.00 89.00 70 THR A N 1
ATOM 552 C CA . THR A 1 70 ? -2.973 14.268 9.103 1.00 89.00 70 THR A CA 1
ATOM 553 C C . THR A 1 70 ? -2.935 12.755 9.317 1.00 89.00 70 THR A C 1
ATOM 555 O O . THR A 1 70 ? -3.641 11.995 8.652 1.00 89.00 70 THR A O 1
ATOM 558 N N . ASP A 1 71 ? -2.147 12.291 10.286 1.00 87.19 71 ASP A N 1
ATOM 559 C CA . ASP A 1 71 ? -2.064 10.857 10.594 1.00 87.19 71 ASP A CA 1
ATOM 560 C C . ASP A 1 71 ? -3.430 10.266 10.993 1.00 87.19 71 ASP A C 1
ATOM 562 O O . ASP A 1 71 ? -3.717 9.108 10.697 1.00 87.19 71 ASP A O 1
ATOM 566 N N . LYS A 1 72 ? -4.312 11.088 11.581 1.00 89.62 72 LYS A N 1
ATOM 567 C CA . LYS A 1 72 ? -5.711 10.736 11.875 1.00 89.62 72 LYS A CA 1
ATOM 568 C C . LYS A 1 72 ? -6.516 10.481 10.606 1.00 89.62 72 LYS A C 1
ATOM 570 O O . LYS A 1 72 ? -7.189 9.461 10.504 1.00 89.62 72 LYS A O 1
ATOM 575 N N . GLU A 1 73 ? -6.437 11.388 9.638 1.00 89.94 73 GLU A N 1
ATOM 576 C CA . GLU A 1 73 ? -7.146 11.255 8.362 1.00 89.94 73 GLU A CA 1
ATOM 577 C C . GLU A 1 73 ? -6.646 10.046 7.568 1.00 89.94 73 GLU A C 1
ATOM 579 O O . GLU A 1 73 ? -7.462 9.292 7.045 1.00 89.94 73 GLU A O 1
ATOM 584 N N . LYS A 1 74 ? -5.329 9.800 7.556 1.00 89.00 74 LYS A N 1
ATOM 585 C CA . LYS A 1 74 ? -4.745 8.602 6.930 1.00 89.00 74 LYS A CA 1
ATOM 586 C C . LYS A 1 74 ? -5.273 7.316 7.564 1.00 89.00 74 LYS A C 1
ATOM 588 O O . LYS A 1 74 ? -5.680 6.403 6.855 1.00 89.00 74 LYS A O 1
ATOM 593 N N . ALA A 1 75 ? -5.312 7.257 8.894 1.00 89.69 75 ALA A N 1
ATOM 594 C CA . ALA A 1 75 ? -5.821 6.091 9.605 1.00 89.69 75 ALA A CA 1
ATOM 595 C C . ALA A 1 75 ? -7.311 5.845 9.318 1.00 89.69 75 ALA A C 1
ATOM 597 O O . ALA A 1 75 ? -7.722 4.707 9.105 1.00 89.69 75 ALA A O 1
ATOM 598 N N . ILE A 1 76 ? -8.112 6.912 9.247 1.00 90.50 76 ILE A N 1
ATOM 599 C CA . ILE A 1 76 ? -9.526 6.842 8.859 1.00 90.50 76 ILE A CA 1
ATOM 600 C C . ILE A 1 76 ? -9.691 6.331 7.422 1.00 90.50 76 ILE A C 1
ATOM 602 O O . ILE A 1 76 ? -10.584 5.526 7.160 1.00 90.50 76 ILE A O 1
ATOM 606 N N . ASP A 1 77 ? -8.851 6.773 6.489 1.00 89.69 77 ASP A N 1
ATOM 607 C CA . ASP A 1 77 ? -8.908 6.289 5.110 1.00 89.69 77 ASP A CA 1
ATOM 608 C C . ASP A 1 77 ? -8.591 4.797 5.009 1.00 89.69 77 ASP A C 1
ATOM 610 O O . ASP A 1 77 ? -9.294 4.097 4.288 1.00 89.69 77 ASP A O 1
ATOM 614 N N . ILE A 1 78 ? -7.637 4.288 5.795 1.00 88.31 78 ILE A N 1
ATOM 615 C CA . ILE A 1 78 ? -7.350 2.846 5.873 1.00 88.31 78 ILE A CA 1
ATOM 616 C C . ILE A 1 78 ? -8.571 2.072 6.390 1.00 88.31 78 ILE A C 1
ATOM 618 O O . ILE A 1 78 ? -8.941 1.038 5.832 1.00 88.31 78 ILE A O 1
ATOM 622 N N . LEU A 1 79 ? -9.252 2.578 7.428 1.00 90.38 79 LEU A N 1
ATOM 623 C CA . LEU A 1 79 ? -10.490 1.958 7.915 1.00 90.38 79 LEU A CA 1
ATOM 624 C C . LEU A 1 79 ? -11.568 1.904 6.824 1.00 90.38 79 LEU A C 1
ATOM 626 O O . LEU A 1 79 ? -12.270 0.901 6.709 1.00 90.38 79 LEU A O 1
ATOM 630 N N . ARG A 1 80 ? -11.695 2.961 6.014 1.00 88.75 80 ARG A N 1
ATOM 631 C CA . ARG A 1 80 ? -12.641 3.011 4.887 1.00 88.75 80 ARG A CA 1
ATOM 632 C C . ARG A 1 80 ? -12.248 2.049 3.772 1.00 88.75 80 ARG A C 1
ATOM 634 O O . ARG A 1 80 ? -13.107 1.314 3.296 1.00 88.75 80 ARG A O 1
ATOM 641 N N . GLU A 1 81 ? -10.975 2.034 3.384 1.00 85.94 81 GLU A N 1
ATOM 642 C CA . GLU A 1 81 ? -10.421 1.139 2.361 1.00 85.94 81 GLU A CA 1
ATOM 643 C C . GLU A 1 81 ? -10.661 -0.331 2.718 1.00 85.94 81 GLU A C 1
ATOM 645 O O . GLU A 1 81 ? -11.044 -1.138 1.869 1.00 85.94 81 GLU A O 1
ATOM 650 N N . TYR A 1 82 ? -10.505 -0.675 3.996 1.00 86.88 82 TYR A N 1
ATOM 651 C CA . TYR A 1 82 ? -10.754 -2.022 4.494 1.00 86.88 82 TYR A CA 1
ATOM 652 C C . TYR A 1 82 ? -12.198 -2.267 4.936 1.00 86.88 82 TYR A C 1
ATOM 654 O O . TYR A 1 82 ? -12.475 -3.323 5.506 1.00 86.88 82 TYR A O 1
ATOM 662 N N . GLU A 1 83 ? -13.131 -1.360 4.634 1.00 86.44 83 GLU A N 1
ATOM 663 C CA . GLU A 1 83 ? -14.562 -1.492 4.938 1.00 86.44 83 GLU A CA 1
ATOM 664 C C . GLU A 1 83 ? -14.821 -1.840 6.416 1.00 86.44 83 GLU A C 1
ATOM 666 O O . GLU A 1 83 ? -15.576 -2.766 6.744 1.00 86.44 83 GLU A O 1
ATOM 671 N N . ILE A 1 84 ? -14.129 -1.149 7.321 1.00 86.88 84 ILE A N 1
ATOM 672 C CA . ILE A 1 84 ? -14.341 -1.241 8.763 1.00 86.88 84 ILE A CA 1
ATOM 673 C C . ILE A 1 84 ? -15.503 -0.323 9.135 1.00 86.88 84 ILE A C 1
ATOM 675 O O . ILE A 1 84 ? -15.486 0.870 8.834 1.00 86.88 84 ILE A O 1
ATOM 679 N N . ALA A 1 85 ? -16.512 -0.868 9.812 1.00 87.62 85 ALA A N 1
ATOM 680 C CA . ALA A 1 85 ? -17.601 -0.069 10.355 1.00 87.62 85 ALA A CA 1
ATOM 681 C C . ALA A 1 85 ? -17.137 0.652 11.627 1.00 87.62 85 ALA A C 1
ATOM 683 O O . ALA A 1 85 ? -16.680 0.014 12.578 1.00 87.62 85 ALA A O 1
ATOM 684 N N . TYR A 1 86 ? -17.280 1.976 11.650 1.00 90.69 86 TYR A N 1
ATOM 685 C CA . TYR A 1 86 ? -16.961 2.795 12.811 1.00 90.69 86 TYR A CA 1
ATOM 686 C C . TYR A 1 86 ? -17.909 3.994 12.933 1.00 90.69 86 TYR A C 1
ATOM 688 O O . TYR A 1 86 ? -18.449 4.485 11.939 1.00 90.69 86 TYR A O 1
ATOM 696 N N . LYS A 1 87 ? -18.084 4.492 14.157 1.00 90.12 87 LYS A N 1
ATOM 697 C CA . LYS A 1 87 ? -18.628 5.826 14.443 1.00 90.12 87 LYS A CA 1
ATOM 698 C C . LYS A 1 87 ? -17.483 6.694 14.941 1.00 90.12 87 LYS A C 1
ATOM 700 O O . LYS A 1 87 ? -16.643 6.215 15.687 1.00 90.12 87 LYS A O 1
ATOM 705 N N . ASN A 1 88 ? -17.422 7.942 14.500 1.00 88.31 88 ASN A N 1
ATOM 706 C CA . ASN A 1 88 ? -16.380 8.873 14.915 1.00 88.31 88 ASN A CA 1
ATOM 707 C C . ASN A 1 88 ? -17.030 10.133 15.477 1.00 88.31 88 ASN A C 1
ATOM 709 O O . ASN A 1 88 ? -17.903 10.708 14.822 1.00 88.31 88 ASN A O 1
ATOM 713 N N . ASP A 1 89 ? -16.582 10.556 16.650 1.00 85.56 89 ASP A N 1
ATOM 714 C CA . ASP A 1 89 ? -16.877 11.866 17.220 1.00 85.56 89 ASP A CA 1
ATOM 715 C C . ASP A 1 89 ? -15.578 12.692 17.337 1.00 85.56 89 ASP A C 1
ATOM 717 O O . ASP A 1 89 ? -14.553 12.368 16.741 1.00 85.56 89 ASP A O 1
ATOM 721 N N . ASN A 1 90 ? -15.598 13.819 18.048 1.00 78.31 90 ASN A N 1
ATOM 722 C CA . ASN A 1 90 ? -14.416 14.683 18.132 1.00 78.31 90 ASN A CA 1
ATOM 723 C C . ASN A 1 90 ? -13.268 14.098 18.981 1.00 78.31 90 ASN A C 1
ATOM 725 O O . ASN A 1 90 ? -12.158 14.635 18.937 1.00 78.31 90 ASN A O 1
ATOM 729 N N . GLN A 1 91 ? -13.511 13.056 19.776 1.00 83.75 91 GLN A N 1
ATOM 730 C CA . GLN A 1 91 ? -12.563 12.534 20.765 1.00 83.75 91 GLN A CA 1
ATOM 731 C C . GLN A 1 91 ? -12.302 11.035 20.629 1.00 83.75 91 GLN A C 1
ATOM 733 O O . GLN A 1 91 ? -11.201 10.596 20.957 1.00 83.75 91 GLN A O 1
ATOM 738 N N . THR A 1 92 ? -13.265 10.257 20.145 1.00 87.31 92 THR A N 1
ATOM 739 C CA . THR A 1 92 ? -13.225 8.797 20.117 1.00 87.31 92 THR A CA 1
ATOM 740 C C . THR A 1 92 ? -13.723 8.228 18.793 1.00 87.31 92 THR A C 1
ATOM 742 O O . THR A 1 92 ? -14.473 8.859 18.045 1.00 87.31 92 THR A O 1
ATOM 745 N N . ILE A 1 93 ? -13.290 7.002 18.512 1.00 89.81 93 ILE A N 1
ATOM 746 C CA . ILE A 1 93 ? -13.806 6.177 17.426 1.00 89.81 93 ILE A CA 1
ATOM 747 C C . ILE A 1 93 ? -14.347 4.870 18.008 1.00 89.81 93 ILE A C 1
ATOM 749 O O . ILE A 1 93 ? -13.656 4.177 18.758 1.00 89.81 93 ILE A O 1
ATOM 753 N N . SER A 1 94 ? -15.602 4.568 17.683 1.00 88.38 94 SER A N 1
ATOM 754 C CA . SER A 1 94 ? -16.343 3.404 18.163 1.00 88.38 94 SER A CA 1
ATOM 755 C C . SER A 1 94 ? -16.436 2.344 17.066 1.00 88.38 94 SER A C 1
ATOM 757 O O . SER A 1 94 ? -16.962 2.622 15.988 1.00 88.38 94 SER A O 1
ATOM 759 N N . PHE A 1 95 ? -15.984 1.124 17.337 1.00 88.62 95 PHE A N 1
ATOM 760 C CA . PHE A 1 95 ? -16.077 -0.032 16.444 1.00 88.62 95 PHE A CA 1
ATOM 761 C C . PHE A 1 95 ? -17.172 -0.985 16.912 1.00 88.62 95 PHE A C 1
ATOM 763 O O . PHE A 1 95 ? -17.233 -1.313 18.096 1.00 88.62 95 PHE A O 1
ATOM 770 N N . LEU A 1 96 ? -17.999 -1.464 15.982 1.00 83.81 96 LEU A N 1
ATOM 771 C CA . LEU A 1 96 ? -18.979 -2.515 16.256 1.00 83.81 96 LEU A CA 1
ATOM 772 C C . LEU A 1 96 ? -18.365 -3.877 15.918 1.00 83.81 96 LEU A C 1
ATOM 774 O O . LEU A 1 96 ? -18.129 -4.187 14.748 1.00 83.81 96 LEU A O 1
ATOM 778 N N . LEU A 1 97 ? -18.092 -4.676 16.945 1.00 75.94 97 LEU A N 1
ATOM 779 C CA . LEU A 1 97 ? -17.557 -6.027 16.812 1.00 75.94 97 LEU A CA 1
ATOM 780 C C . LEU A 1 97 ? -18.676 -7.078 16.706 1.00 75.94 97 LEU A C 1
ATOM 782 O O . LEU A 1 97 ? -19.835 -6.799 17.037 1.00 75.94 97 LEU A O 1
ATOM 786 N N . PRO A 1 98 ? -18.347 -8.314 16.275 1.00 71.50 98 PRO A N 1
ATOM 787 C CA . PRO A 1 98 ? -19.257 -9.448 16.405 1.00 71.50 98 PRO A CA 1
ATOM 788 C C . PRO A 1 98 ? -19.804 -9.566 17.838 1.00 71.50 98 PRO A C 1
ATOM 790 O O . PRO A 1 98 ? -19.101 -9.258 18.795 1.00 71.50 98 PRO A O 1
ATOM 793 N N . GLN A 1 99 ? -21.040 -10.058 17.980 1.00 71.31 99 GLN A N 1
ATOM 794 C CA . GLN A 1 99 ? -21.776 -10.150 19.257 1.00 71.31 99 GLN A CA 1
ATOM 795 C C . GLN A 1 99 ? 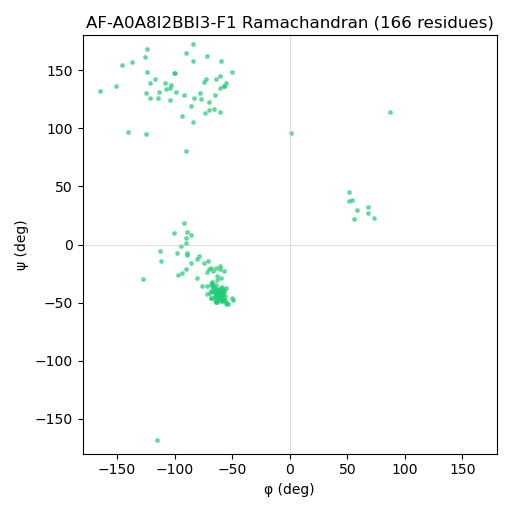-22.302 -8.809 19.818 1.00 71.31 99 GLN A C 1
ATOM 797 O O . GLN A 1 99 ? -22.564 -8.718 21.014 1.00 71.31 99 GLN A O 1
ATOM 802 N N . ASN A 1 100 ? -22.493 -7.785 18.972 1.00 73.06 100 ASN A N 1
ATOM 803 C CA . ASN A 1 100 ? -23.045 -6.473 19.359 1.00 73.06 100 ASN A CA 1
ATOM 804 C C . ASN A 1 100 ? -22.236 -5.740 20.445 1.00 73.06 100 ASN A C 1
ATOM 806 O O . ASN A 1 100 ? -22.765 -4.954 21.229 1.00 73.06 100 ASN A O 1
ATOM 810 N N . VAL A 1 101 ? -20.925 -5.976 20.497 1.00 76.12 101 VAL A N 1
ATOM 811 C CA . VAL A 1 101 ? -20.048 -5.265 21.428 1.00 76.12 101 VAL A CA 1
ATOM 812 C C . VAL A 1 101 ? -19.479 -4.029 20.743 1.00 76.12 101 VAL A C 1
ATOM 814 O O . VAL A 1 101 ? -18.907 -4.129 19.656 1.00 76.12 101 VAL A O 1
ATOM 817 N N . THR A 1 102 ? -19.603 -2.870 21.393 1.00 81.62 102 THR A N 1
ATOM 818 C CA . THR A 1 102 ? -18.980 -1.629 20.922 1.00 81.62 102 THR A CA 1
ATOM 819 C C . THR A 1 102 ? -17.679 -1.363 21.673 1.00 81.62 102 THR A C 1
ATOM 821 O O . THR A 1 102 ? -17.641 -1.410 22.906 1.00 81.62 102 THR A O 1
ATOM 824 N N . TYR A 1 103 ? -16.625 -1.057 20.916 1.00 84.31 103 TYR A N 1
ATOM 825 C CA . TYR A 1 103 ? -15.311 -0.678 21.431 1.00 84.31 103 TYR A CA 1
ATOM 826 C C . TYR A 1 103 ? -14.975 0.751 21.087 1.00 84.31 103 TYR A C 1
ATOM 828 O O . TYR A 1 103 ? -14.958 1.102 19.913 1.00 84.31 103 TYR A O 1
ATOM 836 N N . GLU A 1 104 ? -14.636 1.543 22.094 1.00 87.62 104 GLU A N 1
ATOM 837 C CA . GLU A 1 104 ? -14.195 2.917 21.902 1.00 87.62 104 GLU A CA 1
ATOM 838 C C . GLU A 1 104 ? -12.697 3.042 22.147 1.00 87.62 104 GLU A C 1
ATOM 840 O O . GLU A 1 104 ? -12.175 2.557 23.155 1.00 87.62 104 GLU A O 1
ATOM 845 N N . ILE A 1 105 ? -12.012 3.732 21.237 1.00 87.44 105 ILE A N 1
ATOM 846 C CA . ILE A 1 105 ? -10.627 4.163 21.431 1.00 87.44 105 ILE A CA 1
ATOM 847 C C . ILE A 1 105 ? -10.524 5.682 21.247 1.00 87.44 105 ILE A C 1
ATOM 849 O O . ILE A 1 105 ? -11.248 6.249 20.421 1.00 87.44 105 ILE A O 1
ATOM 853 N N . PRO A 1 106 ? -9.607 6.361 21.956 1.00 88.31 106 PRO A N 1
ATOM 854 C CA . PRO A 1 106 ? -9.318 7.765 21.697 1.00 88.31 106 PRO A CA 1
ATOM 855 C C . PRO A 1 106 ? -8.810 7.986 20.263 1.00 88.31 106 PRO A C 1
ATOM 857 O O . PRO A 1 106 ? -7.938 7.265 19.768 1.00 88.31 106 PRO A O 1
ATOM 860 N N . LEU A 1 107 ? -9.334 9.007 19.586 1.00 86.56 107 LEU A N 1
ATOM 861 C CA . LEU A 1 107 ? -9.051 9.295 18.176 1.00 86.56 107 LEU A CA 1
ATOM 862 C C . LEU A 1 107 ? -7.572 9.643 17.923 1.00 86.56 107 LEU A C 1
ATOM 864 O O . LEU A 1 107 ? -7.056 9.429 16.829 1.00 86.56 107 LEU A O 1
ATOM 868 N N . ASP A 1 108 ? -6.860 10.175 18.918 1.00 87.19 108 ASP A N 1
ATOM 869 C CA . ASP A 1 108 ? -5.414 10.425 18.851 1.00 87.19 108 ASP A CA 1
ATOM 870 C C . ASP A 1 108 ? -4.571 9.142 18.851 1.00 87.19 108 ASP A C 1
ATOM 872 O O . ASP A 1 108 ? -3.431 9.175 18.389 1.00 87.19 108 ASP A O 1
ATOM 876 N N . LYS A 1 109 ? -5.120 8.016 19.320 1.00 88.19 109 LYS A N 1
ATOM 877 C CA . LYS A 1 109 ? -4.442 6.710 19.335 1.00 88.19 109 LYS A CA 1
ATOM 878 C C . LYS A 1 109 ? -4.674 5.896 18.069 1.00 88.19 109 LYS A C 1
ATOM 880 O O . LYS A 1 109 ? -3.860 5.026 17.758 1.00 88.19 109 LYS A O 1
ATOM 885 N N . LEU A 1 110 ? -5.734 6.206 17.320 1.00 90.88 110 LEU A N 1
ATOM 886 C CA . LEU A 1 110 ? -6.098 5.500 16.093 1.00 90.88 110 LEU A CA 1
ATOM 887 C C . LEU A 1 110 ? -4.924 5.348 15.100 1.00 90.88 110 LEU A C 1
ATOM 889 O O . LEU A 1 110 ? -4.724 4.231 14.620 1.00 90.88 110 LEU A O 1
ATOM 893 N N . PRO A 1 111 ? -4.109 6.386 14.810 1.00 91.44 111 PRO A N 1
ATOM 894 C CA . PRO A 1 111 ? -3.020 6.247 13.843 1.00 91.44 111 PRO A CA 1
ATOM 895 C C . PRO A 1 111 ? -1.964 5.223 14.246 1.00 91.44 111 PRO A C 1
ATOM 897 O O . PRO A 1 111 ? -1.486 4.470 13.400 1.00 91.44 111 PRO A O 1
ATOM 900 N N . THR A 1 112 ? -1.621 5.167 15.533 1.00 88.69 112 THR A N 1
ATOM 901 C CA . THR A 1 112 ? -0.644 4.208 16.057 1.00 88.69 112 THR A CA 1
ATOM 902 C C . THR A 1 112 ? -1.146 2.779 15.876 1.00 88.69 112 THR A C 1
ATOM 904 O O . THR A 1 112 ? -0.434 1.947 15.319 1.00 88.69 112 THR A O 1
ATOM 907 N N . ILE A 1 113 ? -2.399 2.522 16.259 1.00 88.69 113 ILE A N 1
ATOM 908 C CA . ILE A 1 113 ? -3.021 1.193 16.190 1.00 88.69 113 ILE A CA 1
ATOM 909 C C . ILE A 1 113 ? -3.124 0.715 14.741 1.00 88.69 113 ILE A C 1
ATOM 911 O O . ILE A 1 113 ? -2.691 -0.390 14.411 1.00 88.69 113 ILE A O 1
ATOM 915 N N . VAL A 1 114 ? -3.653 1.562 13.855 1.00 89.75 114 VAL A N 1
ATOM 916 C CA . VAL A 1 114 ? -3.804 1.224 12.434 1.00 89.75 114 VAL A CA 1
ATOM 917 C C . VAL A 1 114 ? -2.447 0.915 11.807 1.00 89.75 114 VAL A C 1
ATOM 919 O O . VAL A 1 114 ? -2.322 -0.086 11.104 1.00 89.75 114 VAL A O 1
ATOM 922 N N . LYS A 1 115 ? -1.417 1.712 12.110 1.00 86.44 115 LYS A N 1
ATOM 923 C CA . LYS A 1 115 ? -0.062 1.498 11.594 1.00 86.44 115 LYS A CA 1
ATOM 924 C C . LYS A 1 115 ? 0.550 0.184 12.081 1.00 86.44 115 LYS A C 1
ATOM 926 O O . LYS A 1 115 ? 1.173 -0.525 11.294 1.00 86.44 115 LYS A O 1
ATOM 931 N N . GLU A 1 116 ? 0.382 -0.161 13.355 1.00 86.81 116 GLU A N 1
ATOM 932 C CA . GLU A 1 116 ? 0.865 -1.437 13.900 1.00 86.81 116 GLU A CA 1
ATOM 933 C C . GLU A 1 116 ? 0.211 -2.639 13.212 1.00 86.81 116 GLU A C 1
ATOM 935 O O . GLU A 1 116 ? 0.894 -3.606 12.863 1.00 86.81 116 GLU A O 1
ATOM 940 N N . ILE A 1 117 ? -1.101 -2.574 12.979 1.00 86.75 117 ILE A N 1
ATOM 941 C CA . ILE A 1 117 ? -1.840 -3.636 12.289 1.00 86.75 117 ILE A CA 1
ATOM 942 C C . ILE A 1 117 ? -1.439 -3.699 10.812 1.00 86.75 117 ILE A C 1
ATOM 944 O O . ILE A 1 117 ? -1.219 -4.786 10.278 1.00 86.75 117 ILE A O 1
ATOM 948 N N . GLU A 1 118 ? -1.288 -2.554 10.150 1.00 83.38 118 GLU A N 1
ATOM 949 C CA . GLU A 1 118 ? -0.890 -2.481 8.745 1.00 83.38 118 GLU A CA 1
ATOM 950 C C . GLU A 1 118 ? 0.499 -3.090 8.506 1.00 83.38 118 GLU A C 1
ATOM 952 O O . GLU A 1 118 ? 0.671 -3.868 7.566 1.00 83.38 118 GLU A O 1
ATOM 957 N N . ILE A 1 119 ? 1.464 -2.828 9.398 1.00 80.62 119 ILE A N 1
ATOM 958 C CA . ILE A 1 119 ? 2.796 -3.454 9.357 1.00 80.62 119 ILE A CA 1
ATOM 959 C C . ILE A 1 119 ? 2.679 -4.980 9.426 1.00 80.62 119 ILE A C 1
ATOM 961 O O . ILE A 1 119 ? 3.332 -5.679 8.651 1.00 80.62 119 ILE A O 1
ATOM 965 N N . LYS A 1 120 ? 1.813 -5.506 10.301 1.00 80.12 120 LYS A N 1
ATOM 966 C CA . LYS A 1 120 ? 1.561 -6.954 10.413 1.00 80.12 120 LYS A CA 1
ATOM 967 C C . LYS A 1 120 ? 0.888 -7.538 9.161 1.00 80.12 1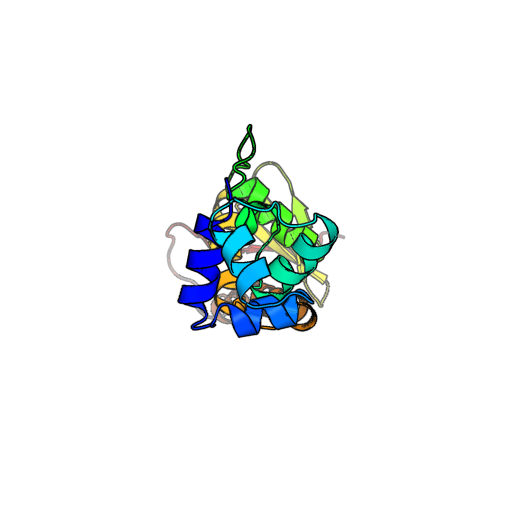20 LYS A C 1
ATOM 969 O O . LYS A 1 120 ? 1.022 -8.730 8.904 1.00 80.12 120 LYS A O 1
ATOM 974 N N . CYS A 1 121 ? 0.201 -6.719 8.365 1.00 75.62 121 CYS A N 1
ATOM 975 C CA . CYS A 1 121 ? -0.469 -7.136 7.131 1.00 75.62 121 CYS A CA 1
ATOM 976 C C . CYS A 1 121 ? 0.424 -7.066 5.879 1.00 75.62 121 CYS A C 1
ATOM 978 O O . CYS A 1 121 ? -0.011 -7.487 4.806 1.00 75.62 121 CYS A O 1
ATOM 980 N N . ASN A 1 122 ? 1.636 -6.507 5.969 1.00 65.38 122 ASN A N 1
ATOM 981 C CA . ASN A 1 122 ? 2.380 -6.053 4.789 1.00 65.38 122 ASN A CA 1
ATOM 982 C C . ASN A 1 122 ? 2.875 -7.184 3.861 1.00 65.38 122 ASN A C 1
ATOM 984 O O . ASN A 1 122 ? 3.102 -6.943 2.680 1.00 65.38 122 ASN A O 1
ATOM 988 N N . ASP A 1 123 ? 2.965 -8.420 4.360 1.00 63.06 123 ASP A N 1
ATOM 989 C CA . ASP A 1 123 ? 3.361 -9.600 3.571 1.00 63.06 123 ASP A CA 1
ATOM 990 C C . ASP A 1 123 ? 2.169 -10.333 2.910 1.00 63.06 123 ASP A C 1
ATOM 992 O O . ASP A 1 123 ? 2.332 -11.397 2.310 1.00 63.06 123 ASP A O 1
ATOM 996 N N . THR A 1 124 ? 0.949 -9.792 3.016 1.00 65.12 124 THR A N 1
ATOM 997 C CA . THR A 1 124 ? -0.292 -10.455 2.574 1.00 65.12 124 THR A CA 1
ATOM 998 C C . THR A 1 124 ? -0.819 -9.891 1.243 1.00 65.12 124 THR A C 1
ATOM 1000 O O . THR A 1 124 ? -0.871 -8.679 1.052 1.00 65.12 124 THR A O 1
ATOM 1003 N N . LEU A 1 125 ? -1.274 -10.765 0.330 1.00 58.19 125 LEU A N 1
ATOM 1004 C CA . LEU A 1 125 ? -1.926 -10.395 -0.944 1.00 58.19 125 LEU A CA 1
ATOM 1005 C C . LEU A 1 125 ? -3.223 -9.581 -0.728 1.00 58.19 125 LEU A C 1
ATOM 1007 O O . LEU A 1 125 ? -3.977 -9.865 0.199 1.00 58.19 125 LEU A O 1
ATOM 1011 N N . ASN A 1 126 ? -3.522 -8.628 -1.622 1.00 59.88 126 ASN A N 1
ATOM 1012 C CA . ASN A 1 126 ? -4.561 -7.590 -1.455 1.00 59.88 126 ASN A CA 1
ATOM 1013 C C . ASN A 1 126 ? -5.957 -8.084 -1.009 1.00 59.88 126 ASN A C 1
ATOM 1015 O O . ASN A 1 126 ? -6.523 -7.521 -0.074 1.00 59.88 126 ASN A O 1
ATOM 1019 N N . GLU A 1 127 ? -6.525 -9.133 -1.620 1.00 55.69 127 GLU A N 1
ATOM 1020 C CA . GLU A 1 127 ? -7.861 -9.637 -1.231 1.00 55.69 127 GLU A CA 1
ATOM 1021 C C . GLU A 1 127 ? -7.879 -10.261 0.173 1.00 55.69 127 GLU A C 1
ATOM 1023 O O . GLU A 1 127 ? -8.860 -10.123 0.910 1.00 55.69 127 GLU A O 1
ATOM 1028 N N . THR A 1 128 ? -6.773 -10.888 0.575 1.00 73.69 128 THR A N 1
ATOM 1029 C CA . THR A 1 128 ? -6.590 -11.465 1.911 1.00 73.69 128 THR A CA 1
ATOM 1030 C C . THR A 1 128 ? -6.202 -10.387 2.928 1.00 73.69 128 THR A C 1
ATOM 1032 O O . THR A 1 128 ? -6.572 -10.492 4.096 1.00 73.69 128 THR A O 1
ATOM 1035 N N . LYS A 1 129 ? -5.529 -9.311 2.495 1.00 75.44 129 LYS A N 1
ATOM 1036 C CA . LYS A 1 129 ? -5.032 -8.222 3.352 1.00 75.44 129 LYS A CA 1
ATOM 1037 C C . LYS A 1 129 ? -6.158 -7.549 4.132 1.00 75.44 129 LYS A C 1
ATOM 1039 O O . LYS A 1 129 ? -6.036 -7.387 5.340 1.00 75.44 129 LYS A O 1
ATOM 1044 N N . ARG A 1 130 ? -7.296 -7.267 3.484 1.00 81.00 130 ARG A N 1
ATOM 1045 C CA . ARG A 1 130 ? -8.499 -6.731 4.151 1.00 81.00 130 ARG A CA 1
ATOM 1046 C C . ARG A 1 130 ? -9.019 -7.667 5.245 1.00 81.00 130 ARG A C 1
ATOM 1048 O O . ARG A 1 130 ? -9.359 -7.209 6.331 1.00 81.00 130 ARG A O 1
ATOM 1055 N N . GLN A 1 131 ? -9.106 -8.968 4.963 1.00 80.25 131 GLN A N 1
ATOM 1056 C CA . GLN A 1 131 ? -9.620 -9.947 5.929 1.00 80.25 131 GLN A CA 1
ATOM 1057 C C . GLN A 1 131 ? -8.666 -10.128 7.112 1.00 80.25 131 GLN A C 1
ATOM 1059 O O . GLN A 1 131 ? -9.107 -10.176 8.258 1.00 80.25 131 GLN A O 1
ATOM 1064 N N . VAL A 1 132 ? -7.358 -10.156 6.846 1.00 84.75 132 VAL A N 1
ATOM 1065 C CA . VAL A 1 132 ? -6.323 -10.211 7.885 1.00 84.75 132 VAL A CA 1
ATOM 1066 C C . VAL A 1 132 ? -6.345 -8.943 8.729 1.00 84.75 132 VAL A C 1
ATOM 1068 O O . VAL A 1 132 ? -6.347 -9.045 9.951 1.00 84.75 132 VAL A O 1
ATOM 1071 N N . PHE A 1 133 ? -6.453 -7.764 8.111 1.00 88.62 133 PHE A N 1
ATOM 1072 C CA . PHE A 1 133 ? -6.563 -6.501 8.836 1.00 88.62 133 PHE A CA 1
ATOM 1073 C C . PHE A 1 133 ? -7.797 -6.486 9.743 1.00 88.62 133 PHE A C 1
ATOM 1075 O O . PHE A 1 133 ? -7.670 -6.189 10.928 1.00 88.62 133 PHE A O 1
ATOM 1082 N N . LYS A 1 134 ? -8.974 -6.869 9.219 1.00 86.69 134 LYS A N 1
ATOM 1083 C CA . LYS A 1 134 ? -10.207 -7.020 10.013 1.00 86.69 134 LYS A CA 1
ATOM 1084 C C . LYS A 1 134 ? -9.977 -7.943 11.202 1.00 86.69 134 LYS A C 1
ATOM 1086 O O . LYS A 1 134 ? -10.260 -7.554 12.328 1.00 86.69 134 LYS A O 1
ATOM 1091 N N . SER A 1 135 ? -9.429 -9.134 10.965 1.00 85.94 135 SER A N 1
ATOM 1092 C CA . SER A 1 135 ? -9.164 -10.105 12.027 1.00 85.94 135 SER A CA 1
ATOM 1093 C C . SER A 1 135 ? -8.213 -9.552 13.085 1.00 85.94 135 SER A C 1
ATOM 1095 O O . SER A 1 135 ? -8.510 -9.661 14.265 1.00 85.94 135 SER A O 1
ATOM 1097 N N . LEU A 1 136 ? -7.098 -8.939 12.684 1.00 88.06 136 LEU A N 1
ATOM 1098 C CA . LEU A 1 136 ? -6.106 -8.390 13.609 1.00 88.06 136 LEU A CA 1
ATOM 1099 C C . LEU A 1 136 ? -6.640 -7.196 14.396 1.00 88.06 136 LEU A C 1
ATOM 1101 O O . LEU A 1 136 ? -6.310 -7.062 15.569 1.00 88.06 136 LEU A O 1
ATOM 1105 N N . LEU A 1 137 ? -7.473 -6.352 13.782 1.00 88.50 137 LEU A N 1
ATOM 1106 C CA . LEU A 1 137 ? -8.146 -5.263 14.484 1.00 88.50 137 LEU A CA 1
ATOM 1107 C C . LEU A 1 137 ? -9.127 -5.811 15.522 1.00 88.50 137 LEU A C 1
ATOM 1109 O O . LEU A 1 137 ? -9.115 -5.359 16.660 1.00 88.50 137 LEU A O 1
ATOM 1113 N N . ILE A 1 138 ? -9.933 -6.814 15.160 1.00 85.31 138 ILE A N 1
ATOM 1114 C CA . ILE A 1 138 ? -10.839 -7.485 16.103 1.00 85.31 138 ILE A CA 1
ATOM 1115 C C . ILE A 1 138 ? -10.035 -8.101 17.250 1.00 85.31 138 ILE A C 1
ATOM 1117 O O . ILE A 1 138 ? -10.391 -7.894 18.405 1.00 85.31 138 ILE A O 1
ATOM 1121 N N . THR A 1 139 ? -8.948 -8.815 16.949 1.00 85.88 139 THR A N 1
ATOM 1122 C CA . THR A 1 139 ? -8.054 -9.405 17.951 1.00 85.88 139 THR A CA 1
ATOM 1123 C C . THR A 1 139 ? -7.466 -8.339 18.866 1.00 85.88 139 THR A C 1
ATOM 1125 O O . THR A 1 139 ? -7.594 -8.476 20.072 1.00 85.88 139 THR A O 1
ATOM 1128 N N . TYR A 1 140 ? -6.922 -7.247 18.325 1.00 86.44 140 TYR A N 1
ATOM 1129 C CA . TYR A 1 140 ? -6.388 -6.137 19.120 1.00 86.44 140 TYR A CA 1
ATOM 1130 C C . TYR A 1 140 ? -7.438 -5.561 20.077 1.00 86.44 140 TYR A C 1
ATOM 1132 O O . TYR A 1 140 ? -7.158 -5.337 21.246 1.00 86.44 140 TYR A O 1
ATOM 1140 N N . LEU A 1 141 ? -8.668 -5.369 19.593 1.00 84.25 141 LEU A N 1
ATOM 1141 C CA . LEU A 1 141 ? -9.773 -4.872 20.414 1.00 84.25 141 LEU A CA 1
ATOM 1142 C C . LEU A 1 141 ? -10.284 -5.924 21.422 1.00 84.25 141 LEU A C 1
ATOM 1144 O O . LEU A 1 141 ? -10.876 -5.558 22.432 1.00 84.25 141 LEU A O 1
ATOM 1148 N N . SER A 1 142 ? -10.068 -7.219 21.163 1.00 75.69 142 SER A N 1
ATOM 1149 C CA . SER A 1 142 ? -10.568 -8.332 21.988 1.00 75.69 142 SER A CA 1
ATOM 1150 C C . SER A 1 142 ? -9.550 -8.870 22.996 1.00 75.69 142 SER A C 1
ATOM 1152 O O . SER A 1 142 ? -9.970 -9.397 24.018 1.00 75.69 142 SER A O 1
ATOM 1154 N N . GLU A 1 143 ? -8.240 -8.749 22.757 1.00 70.00 143 GLU A N 1
ATOM 1155 C CA . GLU A 1 143 ? -7.173 -9.206 23.672 1.00 70.00 143 GLU A CA 1
ATOM 1156 C C . GLU A 1 143 ? -7.235 -8.499 25.047 1.00 70.00 143 GLU A C 1
ATOM 1158 O O . GLU A 1 143 ? -6.742 -9.027 26.045 1.00 70.00 143 GLU A O 1
ATOM 1163 N N . ASP A 1 144 ? -7.931 -7.362 25.146 1.00 57.50 144 ASP A N 1
ATOM 1164 C CA . ASP A 1 144 ? -8.231 -6.690 26.417 1.00 57.50 144 ASP A CA 1
ATOM 1165 C C . ASP A 1 144 ? -9.437 -7.292 27.190 1.00 57.50 144 ASP A C 1
ATOM 1167 O O . ASP A 1 144 ? -9.591 -7.012 28.379 1.00 57.50 144 ASP A O 1
ATOM 1171 N N . LEU A 1 145 ? -10.268 -8.167 26.592 1.00 49.88 145 LEU A N 1
ATOM 1172 C CA . LEU A 1 145 ? -11.403 -8.824 27.285 1.00 49.88 145 LEU A CA 1
ATOM 1173 C C . LEU A 1 145 ? -10.964 -9.829 28.351 1.00 49.88 145 LEU A C 1
ATOM 1175 O O . LEU A 1 145 ? -11.640 -9.970 29.371 1.00 49.88 145 LEU A O 1
ATOM 1179 N N . ASP A 1 146 ? -9.850 -10.520 28.121 1.00 47.06 146 ASP A N 1
ATOM 1180 C CA . ASP A 1 146 ? -9.388 -11.588 29.012 1.00 47.06 146 ASP A CA 1
ATOM 1181 C C . ASP A 1 146 ? -8.546 -11.052 30.182 1.00 47.06 146 ASP A C 1
ATOM 1183 O O . ASP A 1 146 ? -8.361 -11.741 3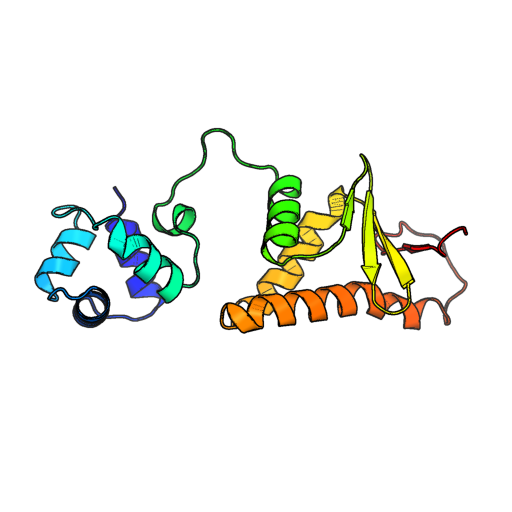1.187 1.00 47.06 146 ASP A O 1
ATOM 1187 N N . THR A 1 147 ? -8.060 -9.806 30.106 1.00 44.38 147 THR A N 1
ATOM 1188 C CA . THR A 1 147 ? -7.237 -9.204 31.171 1.00 44.38 147 THR A CA 1
ATOM 1189 C C . THR A 1 147 ? -8.035 -8.389 32.192 1.00 44.38 147 THR A C 1
ATOM 1191 O O . THR A 1 147 ? -7.609 -8.306 33.347 1.00 44.38 147 THR A O 1
ATOM 1194 N N . GLU A 1 148 ? -9.215 -7.862 31.845 1.00 42.16 148 GLU A N 1
ATOM 1195 C CA . GLU A 1 148 ? -10.064 -7.116 32.793 1.00 42.16 148 GLU A CA 1
ATOM 1196 C C . GLU A 1 148 ? -10.799 -8.004 33.816 1.00 42.16 148 GLU A C 1
ATOM 1198 O O . GLU A 1 148 ? -11.222 -7.507 34.858 1.00 42.16 148 GLU A O 1
ATOM 1203 N N . GLN A 1 149 ? -10.894 -9.325 33.610 1.00 41.69 149 GLN A N 1
ATOM 1204 C CA . GLN A 1 149 ? -11.452 -10.232 34.629 1.00 41.69 149 GLN A CA 1
ATOM 1205 C C . GLN A 1 149 ? -10.469 -10.583 35.760 1.00 41.69 149 GLN A C 1
ATOM 1207 O O . GLN A 1 149 ? -10.895 -11.157 36.761 1.00 41.69 149 GLN A O 1
ATOM 1212 N N . SER A 1 150 ? -9.176 -10.239 35.648 1.00 37.47 150 SER A N 1
ATOM 1213 C CA . SER A 1 150 ? -8.161 -10.708 36.605 1.00 37.47 150 SER A CA 1
ATOM 1214 C C . SER A 1 150 ? -7.546 -9.651 37.525 1.00 37.47 150 SER A C 1
ATOM 1216 O O . SER A 1 150 ? -6.908 -10.064 38.488 1.00 37.47 150 SER A O 1
ATOM 1218 N N . ASN A 1 151 ? -7.682 -8.337 37.310 1.00 32.53 151 ASN A N 1
ATOM 1219 C CA . ASN A 1 151 ? -6.947 -7.368 38.142 1.00 32.53 151 ASN A CA 1
ATOM 1220 C C . ASN A 1 151 ? -7.760 -6.125 38.508 1.00 32.53 151 ASN A C 1
ATOM 1222 O O . ASN A 1 151 ? -7.791 -5.134 37.785 1.00 32.53 151 ASN A O 1
ATOM 1226 N N . TYR A 1 152 ? -8.342 -6.167 39.705 1.00 36.19 152 TYR A N 1
ATOM 1227 C CA . TYR A 1 152 ? -8.785 -4.986 40.433 1.00 36.19 152 TYR A CA 1
ATOM 1228 C C . TYR A 1 152 ? -7.635 -4.498 41.323 1.00 36.19 152 TYR A C 1
ATOM 1230 O O . TYR A 1 152 ? -7.621 -4.810 42.505 1.00 36.19 152 TYR A O 1
ATOM 1238 N N . THR A 1 153 ? -6.671 -3.761 40.768 1.00 33.53 153 THR A N 1
ATOM 1239 C CA . THR A 1 153 ? -5.809 -2.833 41.526 1.00 33.53 153 THR A CA 1
ATOM 1240 C C . THR A 1 153 ? -5.074 -1.882 40.580 1.00 33.53 153 THR A C 1
ATOM 1242 O O . THR A 1 153 ? -4.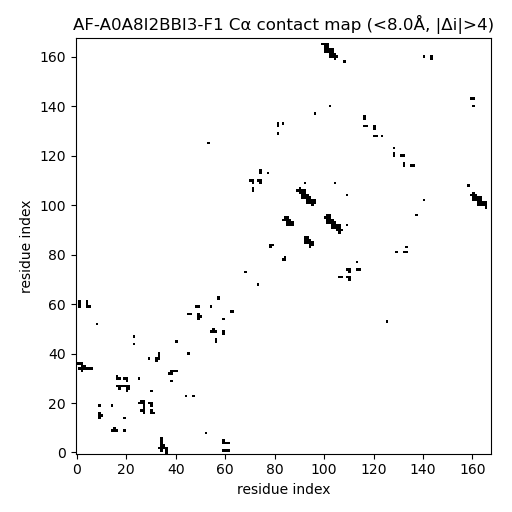422 -2.312 39.634 1.00 33.53 153 THR A O 1
ATOM 1245 N N . ASP A 1 154 ? -5.143 -0.605 40.950 1.00 30.27 154 ASP A N 1
ATOM 1246 C CA . ASP A 1 154 ? -4.215 0.491 40.661 1.00 30.27 154 ASP A CA 1
ATOM 1247 C C . ASP A 1 154 ? -4.362 1.311 39.367 1.00 30.27 154 ASP A C 1
ATOM 1249 O O . ASP A 1 154 ? -4.129 0.896 38.235 1.00 30.27 154 ASP A O 1
ATOM 1253 N N . TYR A 1 155 ? -4.705 2.577 39.612 1.00 34.47 155 TYR A N 1
ATOM 1254 C CA . TYR A 1 155 ? -4.778 3.685 38.677 1.00 34.47 155 TYR A CA 1
ATOM 1255 C C . TYR A 1 155 ? -3.395 4.037 38.125 1.00 34.47 155 TYR A C 1
ATOM 1257 O O . TYR A 1 155 ? -2.568 4.568 38.859 1.00 34.47 155 TYR A O 1
ATOM 1265 N N . THR A 1 156 ? -3.194 3.882 36.816 1.00 30.23 156 THR A N 1
ATOM 1266 C CA . THR A 1 156 ? -2.374 4.794 35.999 1.00 30.23 156 THR A CA 1
ATOM 1267 C C . THR A 1 156 ? -2.902 4.808 34.557 1.00 30.23 156 THR A C 1
ATOM 1269 O O . THR A 1 156 ? -3.292 3.782 34.014 1.00 30.23 156 THR A O 1
ATOM 1272 N N . THR A 1 157 ? -2.983 6.014 33.987 1.00 40.31 157 THR A N 1
ATOM 1273 C CA . THR A 1 157 ? -3.275 6.392 32.585 1.00 40.31 157 THR A CA 1
ATOM 1274 C C . THR A 1 157 ? -3.556 5.251 31.585 1.00 40.31 157 THR A C 1
ATOM 1276 O O . THR A 1 157 ? -2.634 4.708 30.979 1.00 40.31 157 THR A O 1
ATOM 1279 N N . SER A 1 158 ? -4.843 4.948 31.362 1.00 39.03 158 SER A N 1
ATOM 1280 C CA . SER A 1 158 ? -5.320 3.948 30.395 1.00 39.03 158 SER A CA 1
ATOM 1281 C C . SER A 1 158 ? -5.189 4.458 28.954 1.00 39.03 158 SER A C 1
ATOM 1283 O O . SER A 1 158 ? -5.879 5.388 28.543 1.00 39.03 158 SER A O 1
ATOM 1285 N N . THR A 1 159 ? -4.305 3.839 28.173 1.00 46.81 159 THR A N 1
ATOM 1286 C CA . THR A 1 159 ? -4.270 3.920 26.701 1.00 46.81 159 THR A CA 1
ATOM 1287 C C . THR A 1 159 ? -5.088 2.799 26.053 1.00 46.81 159 THR A C 1
ATOM 1289 O O . THR A 1 159 ? -4.846 2.471 24.893 1.00 46.81 159 THR A O 1
ATOM 1292 N N . LYS A 1 160 ? -5.991 2.160 26.806 1.00 55.38 160 LYS A N 1
ATOM 1293 C CA . LYS A 1 160 ? -6.650 0.916 26.406 1.00 55.38 160 LYS A CA 1
ATOM 1294 C C . LYS A 1 160 ? -8.061 1.151 25.845 1.00 55.38 160 LYS A C 1
ATOM 1296 O O . LYS A 1 160 ? -8.727 2.092 26.280 1.00 55.38 160 LYS A O 1
ATOM 1301 N N . PRO A 1 161 ? -8.514 0.322 24.886 1.00 61.69 161 PRO A N 1
ATOM 1302 C CA . PRO A 1 161 ? -9.904 0.277 24.450 1.00 61.69 161 PRO A CA 1
ATOM 1303 C C . PRO A 1 161 ? -10.837 0.027 25.634 1.00 61.69 161 PRO A C 1
ATOM 1305 O O . PRO A 1 161 ? -10.549 -0.810 26.486 1.00 61.69 161 PRO A O 1
ATOM 1308 N N . HIS A 1 162 ? -11.975 0.715 25.664 1.00 66.00 162 HIS A N 1
ATOM 1309 C CA . HIS A 1 162 ? -12.993 0.500 26.690 1.00 66.00 162 HIS A CA 1
ATOM 1310 C C . HIS A 1 162 ? -14.266 -0.085 26.072 1.00 66.00 162 HIS A C 1
ATOM 1312 O O . HIS A 1 162 ? -14.779 0.415 25.066 1.00 66.00 162 HIS A O 1
ATOM 1318 N N . LYS A 1 163 ? -14.778 -1.157 26.688 1.00 67.69 163 LYS A N 1
ATOM 1319 C CA . LYS A 1 163 ? -16.028 -1.816 26.299 1.00 67.69 163 LYS A CA 1
ATOM 1320 C C . LYS A 1 163 ? -17.223 -1.012 26.806 1.00 67.69 163 LYS A C 1
ATOM 1322 O O . LYS A 1 163 ? -17.305 -0.719 27.998 1.00 67.69 163 LYS A O 1
ATOM 1327 N N . LYS A 1 164 ? -18.193 -0.737 25.933 1.00 63.06 164 LYS A N 1
ATOM 1328 C CA . LYS A 1 164 ? -19.519 -0.252 26.345 1.00 63.06 164 LYS A CA 1
ATOM 1329 C C . LYS A 1 164 ? -20.605 -1.250 25.965 1.00 63.06 164 LYS A C 1
ATOM 1331 O O . LYS A 1 164 ? -20.540 -1.890 24.915 1.00 63.06 164 LYS A O 1
ATOM 1336 N N . ALA A 1 165 ? -21.598 -1.383 26.841 1.00 57.59 165 ALA A N 1
ATOM 1337 C CA . ALA A 1 165 ? -22.851 -2.043 26.501 1.00 57.59 165 ALA A CA 1
ATOM 1338 C C . ALA A 1 165 ? -23.679 -1.103 25.610 1.00 57.59 165 ALA A C 1
ATOM 1340 O O . ALA A 1 165 ? -23.692 0.102 25.856 1.00 57.59 165 ALA A O 1
ATOM 1341 N N . GLU A 1 166 ? -24.354 -1.636 24.586 1.00 50.88 166 GLU A N 1
ATOM 1342 C CA . GLU A 1 166 ? -25.398 -0.881 23.883 1.00 50.88 166 GLU A CA 1
ATOM 1343 C C . GLU A 1 166 ? -26.493 -0.519 24.900 1.00 50.88 166 GLU A C 1
ATOM 1345 O O . GLU A 1 166 ? -27.147 -1.403 25.456 1.00 50.88 166 GLU A O 1
ATOM 1350 N N . GLU A 1 167 ? -26.663 0.774 25.181 1.00 45.62 167 GLU A N 1
ATOM 1351 C CA . GLU A 1 167 ? -27.858 1.275 25.862 1.00 45.62 167 GLU A CA 1
ATOM 1352 C C . GLU A 1 167 ? -29.034 1.145 24.878 1.00 45.62 167 GLU A C 1
ATOM 1354 O O . GLU A 1 167 ? -28.999 1.727 23.792 1.00 45.62 167 GLU A O 1
ATOM 1359 N N . LEU A 1 168 ? -30.004 0.293 25.237 1.00 34.78 168 LEU A N 1
ATOM 1360 C CA . LEU A 1 168 ? -31.209 -0.048 24.463 1.00 34.78 168 LEU A CA 1
ATOM 1361 C C . LEU A 1 168 ? -32.138 1.149 24.221 1.00 34.78 168 LEU A C 1
ATOM 1363 O O . LEU A 1 168 ? -32.358 1.926 25.178 1.00 34.78 168 LEU A O 1
#

Radius of gyration: 21.34 Å; Cα contacts (8 Å, |Δi|>4): 157; chains: 1; bounding box: 47×32×66 Å

Nearest PDB structures (foldseek):
  3jxc-assembly1_L  TM=8.696E-01  e=1.712E-02  Lederbergvirus P22
  3op9-assembly1_A  TM=7.891E-01  e=2.267E-02  Listeria innocua
  3vk0-assembly2_B  TM=8.392E-01  e=5.268E-02  Neisseria meningitidis MC58
  6rmq-assembly2_B-3  TM=6.820E-01  e=1.292E-02  Deinococcus deserti
  6rnx-assembly1_A  TM=6.800E-01  e=1.811E-02  Deinococcus deserti VCD115

Sequence (168 aa):
MYGKRLRELRKKHKKTQAEIGKLLGTDQSGYSKIENDIHSLPISLLGTLANYYGISIDELLEHEPANPKTDKEKAIDILREYEIAYKNDNQTISFLLPQNVTYEIPLDKLPTIVKEIEIKCNDTLNETKRQVFKSLLITYLSEDLDTEQSNYTDYTTSTKPHKKAEEL

Secondary structure (DSSP, 8-state):
--HHHHHHHHHHTT--HHHHHHHTTS-HHHHHHHHTTSSPPPGGGHHHHHHHHT--HHHHHT---SSPPPHHHHHHHHHHHTT--EEE-SSEEEEEETTTEEEEEETTTHHHHHHHHHHHHTTS-HHHHHHHHHHHHHHHHHTTTTTTTT---------S-EEE----

pLDDT: mean 80.63, std 17.1, range [30.23, 97.88]